Protein AF-A0A2T6KMJ1-F1 (afdb_monomer_lite)

Organism: NCBI:txid1286148

Structure (mmCIF, N/CA/C/O backbone):
data_AF-A0A2T6KMJ1-F1
#
_entry.id   AF-A0A2T6KMJ1-F1
#
loop_
_atom_site.group_PDB
_atom_site.id
_atom_site.type_symbol
_atom_site.label_atom_id
_atom_site.label_alt_id
_atom_site.label_comp_id
_atom_site.label_asym_id
_atom_site.label_entity_id
_atom_site.label_seq_id
_atom_site.pdbx_PDB_ins_code
_atom_site.Cartn_x
_atom_site.Cartn_y
_atom_site.Cartn_z
_atom_site.occupancy
_atom_site.B_iso_or_equiv
_atom_site.auth_seq_id
_atom_site.auth_comp_id
_atom_site.auth_asym_id
_atom_site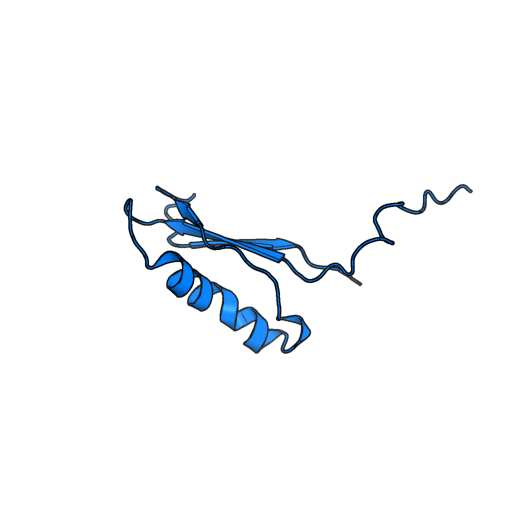.auth_atom_id
_atom_site.pdbx_PDB_model_num
ATOM 1 N N . MET A 1 1 ? 0.503 7.077 42.481 1.00 39.06 1 MET A N 1
ATOM 2 C CA . MET A 1 1 ? 0.274 6.338 41.224 1.00 39.06 1 MET A CA 1
ATOM 3 C C . MET A 1 1 ? 0.116 7.376 40.124 1.00 39.06 1 MET A C 1
ATOM 5 O O . MET A 1 1 ? -0.940 7.978 40.013 1.00 39.06 1 MET A O 1
ATOM 9 N N . LEU A 1 2 ? 1.218 7.712 39.452 1.00 29.19 2 LEU A N 1
ATOM 10 C CA . LEU A 1 2 ? 1.273 8.751 38.424 1.00 29.19 2 LEU A CA 1
ATOM 11 C C . LEU A 1 2 ? 1.072 8.054 37.072 1.00 29.19 2 LEU A C 1
ATOM 13 O O . LEU A 1 2 ? 2.000 7.428 36.569 1.00 29.19 2 LEU A O 1
ATOM 17 N N . THR A 1 3 ? -0.140 8.093 36.519 1.00 36.62 3 THR A N 1
ATOM 18 C CA . THR A 1 3 ? -0.339 7.734 35.111 1.00 36.62 3 THR A CA 1
ATOM 19 C C . THR A 1 3 ? 0.283 8.854 34.295 1.00 36.62 3 THR A C 1
ATOM 21 O O . THR A 1 3 ? -0.227 9.973 34.277 1.00 36.62 3 THR A O 1
ATOM 24 N N . ILE A 1 4 ? 1.419 8.565 33.666 1.00 43.59 4 ILE A N 1
ATOM 25 C CA . ILE A 1 4 ? 1.958 9.383 32.585 1.00 43.59 4 ILE A CA 1
ATOM 26 C C . ILE A 1 4 ? 0.931 9.267 31.457 1.00 43.59 4 ILE A C 1
ATOM 28 O O . ILE A 1 4 ? 0.920 8.291 30.715 1.00 43.59 4 ILE A O 1
ATOM 32 N N . ALA A 1 5 ? -0.015 10.203 31.408 1.00 46.03 5 ALA A N 1
ATOM 33 C CA . ALA A 1 5 ? -0.865 10.376 30.247 1.00 46.03 5 ALA A CA 1
ATOM 34 C C . ALA A 1 5 ? 0.053 10.839 29.117 1.00 46.03 5 ALA A C 1
ATOM 36 O O . ALA A 1 5 ? 0.655 11.908 29.220 1.00 46.03 5 ALA A O 1
ATOM 37 N N . ASP A 1 6 ? 0.207 9.994 28.102 1.00 51.53 6 ASP A N 1
ATOM 38 C CA . ASP A 1 6 ? 0.949 10.305 26.889 1.00 51.53 6 ASP A CA 1
ATOM 39 C C . ASP A 1 6 ? 0.436 11.642 26.309 1.00 51.53 6 ASP A C 1
ATOM 41 O O . ASP A 1 6 ? -0.721 11.724 25.877 1.00 51.53 6 ASP A O 1
ATOM 45 N N . PRO A 1 7 ? 1.248 12.716 26.333 1.00 52.25 7 PRO A N 1
ATOM 46 C CA . PRO A 1 7 ? 0.822 14.042 25.900 1.00 52.25 7 PRO A CA 1
ATOM 47 C C . PRO A 1 7 ? 0.557 14.124 24.388 1.00 52.25 7 PRO A C 1
ATOM 49 O O . PRO A 1 7 ? -0.008 15.121 23.935 1.00 52.25 7 PRO A O 1
ATOM 52 N N . TYR A 1 8 ? 0.914 13.096 23.607 1.00 50.66 8 TYR A N 1
ATOM 53 C CA . TYR A 1 8 ? 0.711 13.069 22.157 1.00 50.66 8 TYR A CA 1
ATOM 54 C C . TYR A 1 8 ? -0.659 12.529 21.730 1.00 50.66 8 TYR A C 1
ATOM 56 O O . TYR A 1 8 ? -1.106 12.822 20.624 1.00 50.66 8 TYR A O 1
ATOM 64 N N . HIS A 1 9 ? -1.394 11.851 22.617 1.00 51.78 9 HIS A N 1
ATOM 65 C CA . HIS A 1 9 ? -2.694 11.250 22.285 1.00 51.78 9 HIS A CA 1
ATOM 66 C C . HIS A 1 9 ? -3.827 12.278 22.071 1.00 51.78 9 HIS A C 1
ATOM 68 O O . HIS A 1 9 ? -4.947 11.922 21.705 1.00 51.78 9 HIS A O 1
ATOM 74 N N . ARG A 1 10 ? -3.572 13.566 22.348 1.00 46.44 10 ARG A N 1
ATOM 75 C CA . ARG A 1 10 ? -4.602 14.620 22.384 1.00 46.44 10 ARG A CA 1
ATOM 76 C C . ARG A 1 10 ? -4.591 15.580 21.195 1.00 46.44 10 ARG A C 1
ATOM 78 O O . ARG A 1 10 ? -5.430 16.477 21.174 1.00 46.44 10 ARG A O 1
ATOM 85 N N . PHE A 1 11 ? -3.662 15.431 20.248 1.00 45.97 11 PHE A N 1
ATOM 86 C CA . PHE A 1 11 ? -3.411 16.467 19.236 1.00 45.97 11 PHE A CA 1
ATOM 87 C C . PHE A 1 11 ? -3.769 16.115 17.787 1.00 45.97 11 PHE A C 1
ATOM 89 O O . PHE A 1 11 ? -3.860 17.032 16.977 1.00 45.97 11 PHE A O 1
ATOM 96 N N . MET A 1 12 ? -4.043 14.854 17.445 1.00 50.41 12 MET A N 1
ATOM 97 C CA . MET A 1 12 ? -4.513 14.461 16.108 1.00 50.41 12 MET A CA 1
ATOM 98 C C . MET A 1 12 ? -5.425 13.230 16.247 1.00 50.41 12 MET A C 1
ATOM 100 O O . MET A 1 12 ? -5.037 12.310 16.966 1.00 50.41 12 MET A O 1
ATOM 104 N N . PRO A 1 13 ? -6.602 13.150 15.596 1.00 57.53 13 PRO A N 1
ATOM 105 C CA . PRO A 1 13 ? -7.213 11.844 15.362 1.00 57.53 13 PRO A CA 1
ATOM 106 C C . PRO A 1 13 ? -6.205 11.014 14.553 1.00 57.53 13 PRO A C 1
ATOM 108 O O . PRO A 1 13 ? -5.705 11.501 13.536 1.00 57.53 13 PRO A O 1
ATOM 11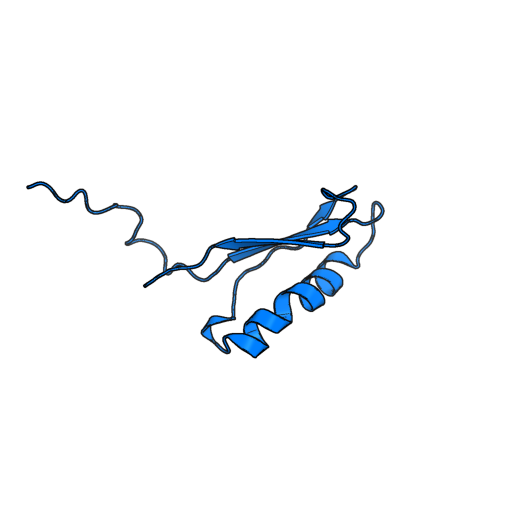1 N N . TYR A 1 14 ? -5.849 9.808 15.008 1.00 61.75 14 TYR A N 1
ATOM 112 C CA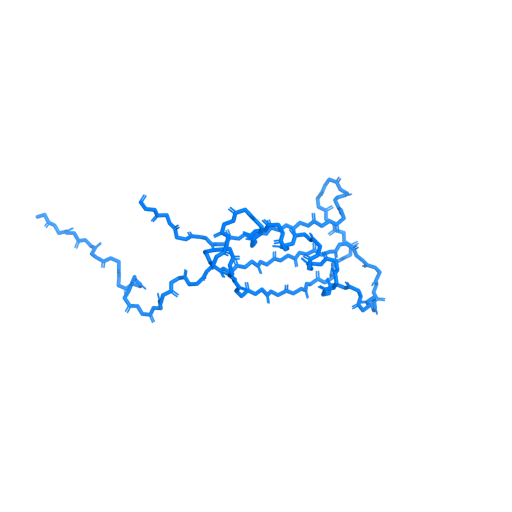 . TYR A 1 14 ? -4.989 8.907 14.238 1.00 61.75 14 TYR A CA 1
ATOM 113 C C . TYR A 1 14 ? -5.796 8.350 13.058 1.00 61.75 14 TYR A C 1
ATOM 115 O O . TYR A 1 14 ? -6.241 7.206 13.058 1.00 61.75 14 TYR A O 1
ATOM 123 N N . GLU A 1 15 ? -6.012 9.183 12.040 1.00 73.88 15 GLU A N 1
ATOM 124 C CA . GLU A 1 15 ? -6.410 8.712 10.718 1.00 73.88 15 GLU A CA 1
ATOM 125 C C . GLU A 1 15 ? -5.359 7.682 10.279 1.00 73.88 15 GLU A C 1
ATOM 127 O O . GLU A 1 15 ? -4.161 7.986 10.350 1.00 73.88 15 GLU A O 1
ATOM 132 N N . PRO A 1 16 ? -5.748 6.467 9.855 1.00 81.56 16 PRO A N 1
ATOM 133 C CA . PRO A 1 16 ? -4.769 5.484 9.431 1.00 81.56 16 PRO A CA 1
ATOM 134 C C . PRO A 1 16 ? -3.916 6.069 8.301 1.00 81.56 16 PRO A C 1
ATOM 136 O O . PRO A 1 16 ? -4.422 6.761 7.410 1.00 81.56 16 PRO A O 1
ATOM 139 N N . VAL A 1 17 ? -2.613 5.796 8.334 1.00 86.69 17 VAL A N 1
ATOM 140 C CA . VAL A 1 17 ? -1.676 6.220 7.288 1.00 86.69 17 VAL A CA 1
ATOM 141 C C . VAL A 1 17 ? -0.934 5.000 6.782 1.00 86.69 17 VAL A C 1
ATOM 143 O O . VAL A 1 17 ? -0.426 4.206 7.573 1.00 86.69 17 VAL A O 1
ATOM 146 N N . THR A 1 18 ? -0.858 4.862 5.461 1.00 89.69 18 THR A N 1
ATOM 147 C CA . THR A 1 18 ? -0.100 3.791 4.812 1.00 89.69 18 THR A CA 1
ATOM 148 C C . THR A 1 18 ? 1.024 4.366 3.959 1.00 89.69 18 THR A C 1
ATOM 150 O O . THR A 1 18 ? 0.810 5.293 3.175 1.00 89.69 18 THR A O 1
ATOM 153 N N . VAL A 1 19 ? 2.209 3.772 4.075 1.00 89.31 19 VAL A N 1
ATOM 154 C CA . VAL A 1 19 ? 3.407 4.081 3.283 1.00 89.31 19 VAL A CA 1
ATOM 155 C C . VAL A 1 19 ? 3.733 2.861 2.418 1.00 89.31 19 VAL A C 1
ATOM 157 O O . VAL A 1 19 ? 4.401 1.930 2.864 1.00 89.31 19 VAL A O 1
ATOM 160 N N . PRO A 1 20 ? 3.182 2.795 1.200 1.00 90.31 20 PRO A N 1
ATOM 161 C CA . PRO A 1 20 ? 3.414 1.697 0.283 1.00 90.31 20 PRO A CA 1
ATOM 162 C C . PRO A 1 20 ? 4.569 2.020 -0.674 1.00 90.31 20 PRO A C 1
ATOM 164 O O . PRO A 1 20 ? 4.680 3.135 -1.199 1.00 90.31 20 PRO A O 1
ATOM 167 N N . SER A 1 21 ? 5.392 1.010 -0.933 1.00 94.44 21 SER A N 1
ATOM 168 C CA . SER A 1 21 ? 6.520 1.078 -1.858 1.00 94.44 21 SER A CA 1
ATOM 169 C C . SER A 1 21 ? 6.329 0.076 -2.989 1.00 94.44 21 SER A C 1
ATOM 171 O O . SER A 1 21 ? 5.941 -1.064 -2.738 1.00 94.44 21 SER A O 1
ATOM 173 N N . ALA A 1 22 ? 6.611 0.487 -4.223 1.00 96.56 22 ALA A N 1
ATOM 174 C CA . ALA A 1 22 ? 6.583 -0.377 -5.399 1.00 96.56 22 ALA A CA 1
ATOM 175 C C . ALA A 1 22 ? 7.990 -0.506 -5.986 1.00 96.56 22 ALA A C 1
ATOM 177 O O . ALA A 1 22 ? 8.662 0.502 -6.218 1.00 96.56 22 ALA A O 1
ATOM 178 N N . ALA A 1 23 ? 8.433 -1.736 -6.239 1.00 96.69 23 ALA A N 1
ATOM 179 C CA . ALA A 1 23 ? 9.641 -1.968 -7.016 1.00 96.69 23 ALA A CA 1
ATOM 180 C C . ALA A 1 23 ? 9.357 -1.595 -8.479 1.00 96.69 23 ALA A C 1
ATOM 182 O O . ALA A 1 23 ? 8.480 -2.189 -9.108 1.00 96.69 23 ALA A O 1
ATOM 183 N N . ALA A 1 24 ? 10.054 -0.588 -9.005 1.00 96.31 24 ALA A N 1
ATOM 184 C CA . ALA A 1 24 ? 9.815 -0.086 -10.354 1.00 96.31 24 ALA A CA 1
ATOM 185 C C . ALA A 1 24 ? 11.070 0.545 -10.964 1.00 96.31 24 ALA A C 1
ATOM 187 O O . ALA A 1 24 ? 11.941 1.058 -10.255 1.00 96.31 24 ALA A O 1
ATOM 188 N N . ASP A 1 25 ? 11.121 0.561 -12.295 1.00 96.31 25 ASP A N 1
ATOM 189 C CA . ASP A 1 25 ? 12.187 1.234 -13.027 1.00 96.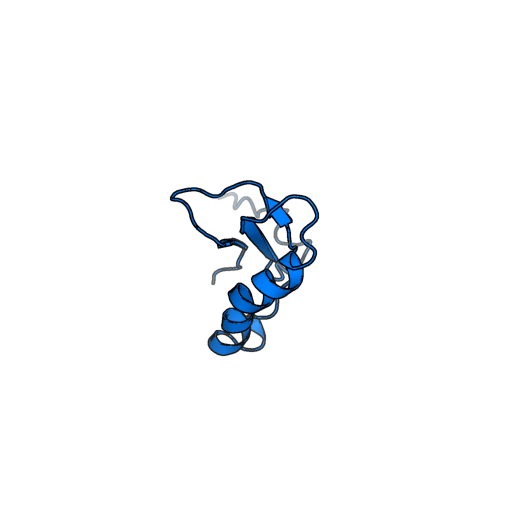31 25 ASP A CA 1
ATOM 190 C C . ASP A 1 25 ? 12.180 2.753 -12.769 1.00 96.31 25 ASP A C 1
ATOM 192 O O . ASP A 1 25 ? 11.114 3.360 -12.570 1.00 96.31 25 ASP A O 1
ATOM 196 N N . PRO A 1 26 ? 13.357 3.410 -12.809 1.00 94.56 26 PRO A N 1
ATOM 197 C CA . PRO A 1 26 ? 13.450 4.856 -12.673 1.00 94.56 26 PRO A CA 1
ATOM 198 C C . PRO A 1 26 ? 12.542 5.585 -13.671 1.00 94.56 26 PRO A C 1
ATOM 200 O O . PRO A 1 26 ? 12.595 5.347 -14.875 1.00 94.56 26 PRO A O 1
ATOM 203 N N . GLY A 1 27 ? 11.722 6.508 -13.166 1.00 91.81 27 GLY A N 1
ATOM 204 C CA . GLY A 1 27 ? 10.809 7.301 -13.991 1.00 91.81 27 GLY A CA 1
ATOM 205 C C . GLY A 1 27 ? 9.478 6.624 -14.328 1.00 91.81 27 GLY A C 1
ATOM 206 O O . GLY A 1 27 ? 8.660 7.251 -15.001 1.00 91.81 27 GLY A O 1
ATOM 207 N N . SER A 1 28 ? 9.216 5.401 -13.847 1.00 93.88 28 SER A N 1
ATOM 208 C CA . SER A 1 28 ? 7.883 4.801 -13.970 1.00 93.88 28 SER A CA 1
ATOM 209 C C . SER A 1 28 ? 6.822 5.694 -13.301 1.00 93.88 28 SER A C 1
ATOM 211 O O . SER A 1 28 ? 6.986 6.064 -12.133 1.00 93.88 28 SER A O 1
ATOM 213 N N . PRO A 1 29 ? 5.721 6.032 -13.998 1.00 95.31 29 PRO A N 1
ATOM 214 C CA . PRO A 1 29 ? 4.635 6.833 -13.440 1.00 95.31 29 PRO A CA 1
ATOM 215 C C . PRO A 1 29 ? 3.581 5.990 -12.705 1.00 95.31 29 PRO A C 1
ATOM 217 O O . PRO A 1 29 ? 2.642 6.548 -12.141 1.00 95.31 29 PRO A O 1
ATOM 220 N N . ASP A 1 30 ? 3.714 4.661 -12.700 1.00 94.88 30 ASP A N 1
ATOM 221 C CA . ASP A 1 30 ? 2.623 3.744 -12.340 1.00 94.88 30 ASP A CA 1
ATOM 222 C C . ASP A 1 30 ? 2.478 3.508 -10.832 1.00 94.88 30 ASP A C 1
ATOM 224 O O . ASP A 1 30 ? 1.512 2.882 -10.387 1.00 94.88 30 ASP A O 1
ATOM 228 N N . GLY A 1 31 ? 3.397 4.050 -10.028 1.00 94.31 31 GLY A N 1
ATOM 229 C CA . GLY A 1 31 ? 3.416 3.909 -8.569 1.00 94.31 31 GLY A CA 1
ATOM 230 C C . GLY A 1 31 ? 2.051 4.155 -7.909 1.00 94.31 31 GLY A C 1
ATOM 231 O O . GLY A 1 31 ? 1.556 3.272 -7.207 1.00 94.31 31 GLY A O 1
ATOM 232 N N . PRO A 1 32 ? 1.366 5.288 -8.169 1.00 93.12 32 PRO A N 1
ATOM 233 C CA . PRO A 1 32 ? 0.043 5.556 -7.606 1.00 93.12 32 PRO A CA 1
ATOM 234 C C . PRO A 1 32 ? -1.014 4.499 -7.957 1.00 93.12 32 PRO A C 1
ATOM 236 O O . PRO A 1 32 ? -1.876 4.199 -7.131 1.00 93.12 32 PRO A O 1
ATOM 239 N N . LEU A 1 33 ? -0.960 3.919 -9.160 1.00 94.50 33 LEU A N 1
ATOM 240 C CA . LEU A 1 33 ? -1.914 2.898 -9.596 1.00 94.50 33 LEU A CA 1
ATOM 241 C C . LEU A 1 33 ? -1.630 1.544 -8.935 1.00 94.50 33 LEU A C 1
ATOM 243 O O . LEU A 1 33 ? -2.558 0.901 -8.444 1.00 94.50 33 LEU A O 1
ATOM 247 N N . ILE A 1 34 ? -0.359 1.143 -8.868 1.00 94.38 34 ILE A N 1
ATOM 248 C CA . ILE A 1 34 ? 0.079 -0.081 -8.180 1.00 94.38 34 ILE A CA 1
ATOM 249 C C . ILE A 1 34 ? -0.351 -0.034 -6.709 1.00 94.38 34 ILE A C 1
ATOM 251 O O . ILE A 1 34 ? -0.974 -0.964 -6.190 1.00 94.38 34 ILE A O 1
ATOM 255 N N . VAL A 1 35 ? -0.097 1.101 -6.060 1.00 92.94 35 VAL A N 1
ATOM 256 C CA . VAL A 1 35 ? -0.483 1.355 -4.673 1.00 92.94 35 VAL A CA 1
ATOM 257 C C . VAL A 1 35 ? -2.000 1.295 -4.473 1.00 92.94 35 VAL A C 1
ATOM 259 O O . VAL A 1 35 ? -2.462 0.752 -3.470 1.00 92.94 35 VAL A O 1
ATOM 262 N N . ASN A 1 36 ? -2.801 1.796 -5.419 1.00 91.94 36 ASN A N 1
ATOM 263 C CA . ASN A 1 36 ? -4.257 1.642 -5.350 1.00 91.94 36 ASN A CA 1
ATOM 264 C C . ASN A 1 36 ? -4.664 0.167 -5.301 1.00 91.94 36 ASN A C 1
ATOM 266 O O . ASN A 1 36 ? -5.481 -0.201 -4.459 1.00 91.94 36 ASN A O 1
ATOM 270 N N . GLY A 1 37 ? -4.076 -0.670 -6.159 1.00 90.31 37 GLY A N 1
ATOM 271 C CA . GLY A 1 37 ? -4.358 -2.107 -6.187 1.00 90.31 37 GLY A CA 1
ATOM 272 C C . GLY A 1 37 ? -4.052 -2.796 -4.855 1.00 90.31 37 GLY A C 1
ATOM 273 O O . GLY A 1 37 ? -4.856 -3.592 -4.370 1.00 90.31 37 GLY A O 1
ATOM 274 N N . ALA A 1 38 ? -2.937 -2.436 -4.215 1.00 89.06 38 ALA A N 1
ATOM 275 C CA . ALA A 1 38 ? -2.579 -2.976 -2.906 1.00 89.06 38 ALA A CA 1
ATOM 276 C C . ALA A 1 38 ? -3.532 -2.510 -1.790 1.00 89.06 38 ALA A C 1
ATOM 278 O O . ALA A 1 38 ? -3.840 -3.278 -0.881 1.00 89.06 38 ALA A O 1
ATOM 279 N N . LEU A 1 39 ? -4.017 -1.264 -1.852 1.00 89.56 39 LEU A N 1
ATOM 280 C CA . LEU A 1 39 ? -4.685 -0.629 -0.713 1.00 89.56 39 LEU A CA 1
ATOM 281 C C . LEU A 1 39 ? -6.213 -0.572 -0.772 1.00 89.56 39 LEU A C 1
ATOM 283 O O . LEU A 1 39 ? -6.835 -0.412 0.276 1.00 89.56 39 LEU A O 1
ATOM 287 N N . LEU A 1 40 ? -6.842 -0.699 -1.944 1.00 90.06 40 LEU A N 1
ATOM 288 C CA . LEU A 1 40 ? -8.310 -0.642 -2.052 1.00 90.06 40 LEU A CA 1
ATOM 289 C C . LEU A 1 40 ? -9.004 -1.728 -1.216 1.00 90.06 40 LEU A C 1
ATOM 291 O O . LEU A 1 40 ? -10.036 -1.454 -0.607 1.00 90.06 40 LEU A O 1
ATOM 295 N N . HIS A 1 41 ? -8.367 -2.890 -1.058 1.00 89.44 41 HIS A N 1
ATOM 296 C CA . HIS A 1 41 ? -8.855 -3.976 -0.208 1.00 89.44 41 HIS A CA 1
ATOM 297 C C . HIS A 1 41 ? -9.071 -3.561 1.252 1.00 89.44 41 HIS A C 1
ATOM 299 O O . HIS A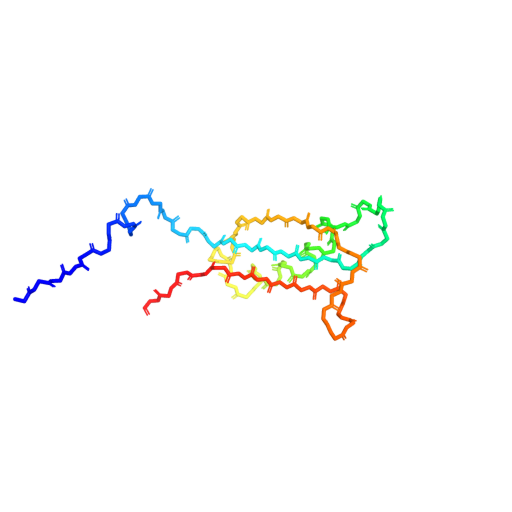 1 41 ? -9.921 -4.132 1.932 1.00 89.44 41 HIS A O 1
ATOM 305 N N . PHE A 1 42 ? -8.356 -2.548 1.757 1.00 90.19 42 PHE A N 1
ATOM 306 C CA . PHE A 1 42 ? -8.626 -2.050 3.102 1.00 90.19 42 PHE A CA 1
ATOM 307 C C . PHE A 1 42 ? -10.018 -1.413 3.214 1.00 90.19 42 PHE A C 1
ATOM 309 O O . PHE A 1 42 ? -10.680 -1.559 4.239 1.00 90.19 42 PHE A O 1
ATOM 316 N N . ILE A 1 43 ? -10.492 -0.741 2.165 1.00 90.19 43 ILE A N 1
ATOM 317 C CA . ILE A 1 43 ? -11.858 -0.207 2.113 1.00 90.19 43 ILE A CA 1
ATOM 318 C C . ILE A 1 43 ? -12.857 -1.355 1.953 1.00 90.19 43 ILE A C 1
ATOM 320 O O . ILE A 1 43 ? -13.888 -1.356 2.620 1.00 90.19 43 ILE A O 1
ATOM 324 N N . ASP A 1 44 ? -12.547 -2.364 1.140 1.00 93.06 44 ASP A N 1
ATOM 325 C CA . ASP A 1 44 ? -13.445 -3.512 0.951 1.00 93.06 44 ASP A CA 1
ATOM 326 C C . ASP A 1 44 ? -13.658 -4.302 2.254 1.00 93.06 44 ASP A C 1
ATOM 328 O O . ASP A 1 44 ? -14.773 -4.733 2.553 1.00 93.06 44 ASP A O 1
ATOM 332 N N . LEU A 1 45 ? -12.602 -4.448 3.060 1.00 92.50 45 LEU A N 1
ATOM 333 C CA . LEU A 1 45 ? -12.623 -5.194 4.319 1.00 92.50 45 LEU A CA 1
ATOM 334 C C . LEU A 1 45 ? -13.154 -4.368 5.502 1.00 92.50 45 LEU A C 1
ATOM 336 O O . LEU A 1 45 ? -13.956 -4.870 6.290 1.00 92.50 45 LEU A O 1
ATOM 340 N N . TRP A 1 46 ? -12.727 -3.107 5.636 1.00 89.44 46 TRP A N 1
ATOM 341 C CA . TRP A 1 46 ? -13.011 -2.263 6.811 1.00 89.44 46 TRP A CA 1
ATOM 342 C C . TRP A 1 46 ? -13.937 -1.073 6.534 1.00 89.44 46 TRP A C 1
ATOM 344 O O . TRP A 1 46 ? -14.230 -0.293 7.443 1.00 89.44 46 TRP A O 1
ATOM 354 N N . ARG A 1 47 ? -14.457 -0.944 5.310 1.00 90.44 47 ARG A N 1
ATOM 355 C CA . ARG A 1 47 ? -15.391 0.116 4.894 1.00 90.44 47 ARG A CA 1
ATOM 356 C C . ARG A 1 47 ? -14.818 1.504 5.192 1.00 90.44 47 ARG A C 1
ATOM 358 O O . ARG A 1 47 ? -13.697 1.804 4.788 1.00 90.44 47 ARG A O 1
ATOM 365 N N . ASP A 1 48 ? -15.564 2.345 5.906 1.00 88.31 48 ASP A N 1
ATOM 366 C CA . ASP A 1 48 ? -15.147 3.709 6.233 1.00 88.31 48 ASP A CA 1
ATOM 367 C C . ASP A 1 48 ? -13.895 3.744 7.115 1.00 88.31 48 ASP A C 1
ATOM 369 O O . ASP A 1 48 ? -13.033 4.586 6.889 1.00 88.31 48 ASP A O 1
ATOM 373 N N . ALA A 1 49 ? -13.718 2.773 8.020 1.00 86.50 49 ALA A N 1
ATOM 374 C CA . ALA A 1 49 ? -12.491 2.633 8.812 1.00 86.50 49 ALA A CA 1
ATOM 375 C C . ALA A 1 49 ? -11.280 2.184 7.967 1.00 86.50 49 ALA A C 1
ATOM 377 O O . ALA A 1 49 ? -10.134 2.256 8.403 1.00 86.50 49 ALA A O 1
ATOM 378 N N . GLY A 1 50 ? -11.526 1.710 6.744 1.00 86.69 50 GLY A N 1
ATOM 379 C CA . GLY A 1 50 ? -10.497 1.391 5.764 1.00 86.69 50 GLY A CA 1
ATOM 380 C C . GLY A 1 50 ? -9.925 2.617 5.053 1.00 86.69 50 GLY A C 1
ATOM 381 O O . GLY A 1 50 ? -8.831 2.521 4.487 1.00 86.69 50 GLY A O 1
ATOM 382 N N . ARG A 1 51 ? -10.623 3.764 5.081 1.00 88.31 51 ARG A N 1
ATOM 383 C CA . ARG A 1 51 ? -10.136 5.019 4.489 1.00 88.31 51 ARG A CA 1
ATOM 384 C C . ARG A 1 51 ? -8.914 5.518 5.255 1.00 88.31 51 ARG A C 1
ATOM 386 O O . ARG A 1 51 ? -8.825 5.370 6.466 1.00 88.31 51 ARG A O 1
ATOM 393 N N . ARG A 1 52 ? -7.948 6.051 4.509 1.00 88.75 52 ARG A N 1
ATOM 394 C CA . ARG A 1 52 ? -6.626 6.402 5.029 1.00 88.75 52 ARG A CA 1
ATOM 395 C C . ARG A 1 52 ? -5.895 7.373 4.126 1.00 88.75 52 ARG A C 1
ATOM 397 O O . ARG A 1 52 ? -6.084 7.343 2.904 1.00 88.75 52 ARG A O 1
ATOM 404 N N . ALA A 1 53 ? -5.017 8.173 4.717 1.00 87.88 53 ALA A N 1
ATOM 405 C CA . ALA A 1 53 ? -4.008 8.889 3.951 1.00 87.88 53 ALA A CA 1
ATOM 406 C C . ALA A 1 53 ? -2.938 7.903 3.462 1.00 87.88 53 ALA A C 1
ATOM 408 O O . ALA A 1 53 ? -2.668 6.875 4.090 1.00 87.88 53 ALA A O 1
ATOM 409 N N . ARG A 1 54 ? -2.322 8.205 2.321 1.00 88.88 54 ARG A N 1
ATOM 410 C CA . ARG A 1 54 ? -1.247 7.375 1.777 1.00 88.88 54 ARG A CA 1
ATOM 411 C C . ARG A 1 54 ? -0.252 8.179 0.964 1.00 88.88 54 ARG A C 1
ATOM 413 O O . ARG A 1 54 ? -0.600 9.208 0.386 1.00 88.88 54 ARG A O 1
ATOM 420 N N . THR A 1 55 ? 0.950 7.636 0.858 1.00 89.88 55 THR A N 1
ATOM 421 C CA . THR A 1 55 ? 1.939 8.022 -0.151 1.00 89.88 55 THR A CA 1
ATOM 422 C C . THR A 1 55 ? 1.969 6.983 -1.280 1.00 89.88 55 THR A C 1
ATOM 424 O O . THR A 1 55 ? 1.203 6.018 -1.271 1.00 89.88 55 THR A O 1
ATOM 427 N N . ALA A 1 56 ? 2.824 7.193 -2.279 1.00 92.50 56 ALA A N 1
ATOM 428 C CA . ALA A 1 56 ? 3.215 6.171 -3.243 1.00 92.50 56 ALA A CA 1
ATOM 429 C C . ALA A 1 56 ? 4.667 6.430 -3.641 1.00 92.50 56 ALA A C 1
ATOM 431 O O . ALA A 1 56 ? 4.967 7.490 -4.196 1.00 92.50 56 ALA A O 1
ATOM 432 N N . VAL A 1 57 ? 5.562 5.498 -3.318 1.00 92.75 57 VAL A N 1
ATOM 433 C CA . VAL A 1 57 ? 6.998 5.651 -3.573 1.00 92.75 57 VAL A CA 1
ATOM 434 C C . VAL A 1 57 ? 7.482 4.505 -4.447 1.00 92.75 57 VAL A C 1
ATOM 436 O O . VAL A 1 57 ? 7.302 3.336 -4.115 1.00 92.75 57 VAL A O 1
ATOM 439 N N . ASN A 1 58 ? 8.121 4.848 -5.560 1.00 95.62 58 ASN A N 1
ATOM 440 C CA . ASN A 1 58 ? 8.832 3.872 -6.370 1.00 95.62 58 ASN A CA 1
ATOM 441 C C . ASN A 1 58 ? 10.250 3.707 -5.825 1.00 95.62 58 ASN A C 1
ATOM 443 O O . ASN A 1 58 ? 10.945 4.693 -5.570 1.00 95.62 58 ASN A O 1
ATOM 447 N N . VAL A 1 59 ? 10.670 2.459 -5.659 1.00 95.94 59 VAL A N 1
ATOM 448 C CA . VAL A 1 59 ? 11.997 2.078 -5.172 1.00 95.94 59 VAL A CA 1
ATOM 449 C C . VAL A 1 59 ? 12.653 1.115 -6.156 1.00 95.94 59 VAL A C 1
ATOM 451 O O . VAL A 1 59 ? 11.977 0.450 -6.935 1.00 95.94 59 VAL A O 1
ATOM 454 N N . ALA A 1 60 ? 13.982 1.022 -6.120 1.00 96.62 60 ALA A N 1
ATOM 455 C CA . ALA A 1 60 ? 14.721 0.168 -7.049 1.00 96.62 60 ALA A CA 1
ATOM 456 C C . ALA A 1 60 ? 14.490 -1.336 -6.803 1.00 96.62 60 ALA A C 1
ATOM 458 O O . ALA A 1 60 ? 14.536 -2.130 -7.735 1.00 96.62 60 ALA A O 1
ATOM 459 N N . SER A 1 61 ? 14.280 -1.740 -5.546 1.00 96.75 61 SER A N 1
ATOM 460 C CA . SER A 1 61 ? 13.991 -3.127 -5.165 1.00 96.75 61 SER A CA 1
ATOM 461 C C . SER A 1 61 ? 13.387 -3.189 -3.763 1.00 96.75 61 SER A C 1
ATOM 463 O O . SER A 1 61 ? 13.499 -2.228 -2.999 1.00 96.75 61 SER A O 1
ATOM 465 N N . LEU A 1 62 ? 12.777 -4.326 -3.432 1.00 97.06 62 LEU A N 1
ATOM 466 C CA . LEU A 1 62 ? 12.219 -4.625 -2.115 1.00 97.06 62 LEU A CA 1
ATOM 467 C C . LEU A 1 62 ? 12.776 -5.955 -1.574 1.00 97.06 62 LEU A C 1
ATOM 469 O O . LEU A 1 62 ? 13.232 -6.801 -2.358 1.00 97.06 62 LEU A O 1
ATOM 473 N N . PRO A 1 63 ? 12.732 -6.175 -0.246 1.00 97.19 63 PRO A N 1
ATOM 474 C CA . PRO A 1 63 ? 13.104 -7.445 0.367 1.00 97.19 63 PRO A CA 1
ATOM 475 C C . PRO A 1 63 ? 12.376 -8.639 -0.263 1.00 97.19 63 PRO A C 1
ATOM 477 O O . PRO A 1 63 ? 11.244 -8.531 -0.730 1.00 97.19 63 PRO A O 1
ATOM 480 N N . ALA A 1 64 ? 13.045 -9.795 -0.281 1.00 97.12 64 ALA A N 1
ATOM 481 C CA . ALA A 1 64 ? 12.522 -11.041 -0.851 1.00 97.12 64 ALA A CA 1
ATOM 482 C C . ALA A 1 64 ? 12.038 -10.941 -2.317 1.00 97.12 64 ALA A C 1
ATOM 484 O O . ALA A 1 64 ? 11.269 -11.789 -2.765 1.00 97.12 64 ALA A O 1
ATOM 485 N N . ASN A 1 65 ? 12.508 -9.937 -3.070 1.00 95.38 65 ASN A N 1
ATOM 486 C CA . ASN A 1 65 ? 12.077 -9.660 -4.443 1.00 95.38 65 ASN A CA 1
ATOM 487 C C . ASN A 1 65 ? 10.557 -9.414 -4.560 1.00 95.38 65 ASN A C 1
ATOM 489 O O . ASN A 1 65 ? 9.922 -9.818 -5.536 1.00 95.38 65 ASN A O 1
ATOM 493 N N . ALA A 1 66 ? 9.961 -8.783 -3.544 1.00 96.75 66 ALA A N 1
ATOM 494 C CA . ALA A 1 66 ? 8.567 -8.369 -3.593 1.00 96.75 66 ALA A CA 1
ATOM 495 C C . ALA A 1 66 ? 8.351 -7.260 -4.640 1.00 96.75 66 ALA A C 1
ATOM 497 O O . ALA A 1 66 ? 9.217 -6.418 -4.866 1.00 96.75 66 ALA A O 1
ATOM 498 N N . LEU A 1 67 ? 7.168 -7.237 -5.258 1.00 94.50 67 LEU A N 1
ATOM 499 C CA . LEU A 1 67 ? 6.775 -6.150 -6.165 1.00 94.50 67 LEU A CA 1
ATOM 500 C C . LEU A 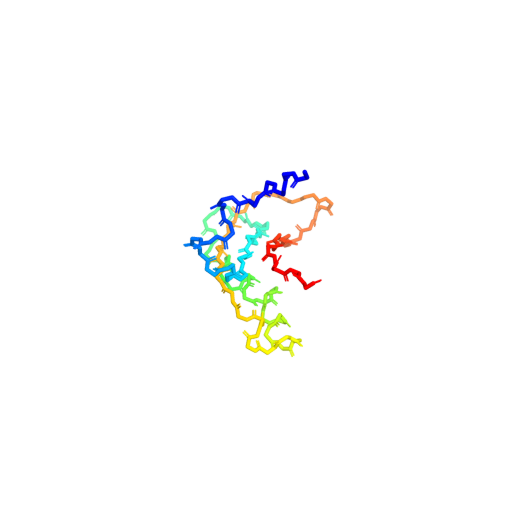1 67 ? 6.228 -4.937 -5.407 1.00 94.50 67 LEU A C 1
ATOM 502 O O . LEU A 1 67 ? 6.404 -3.803 -5.845 1.00 94.50 67 LEU A O 1
ATOM 506 N N . VAL A 1 68 ? 5.562 -5.180 -4.276 1.00 95.19 68 VAL A N 1
ATOM 507 C CA . VAL A 1 68 ? 4.956 -4.149 -3.434 1.00 95.19 68 VAL A CA 1
ATOM 508 C C . VAL A 1 68 ? 5.149 -4.520 -1.971 1.00 95.19 68 VAL A C 1
ATOM 510 O O . VAL A 1 68 ? 4.943 -5.671 -1.589 1.00 95.19 68 VAL A O 1
ATOM 513 N N . GLU A 1 69 ? 5.497 -3.533 -1.157 1.00 95.25 69 GLU A N 1
ATOM 514 C CA . GLU A 1 69 ? 5.533 -3.618 0.301 1.00 95.25 69 GLU A CA 1
ATOM 515 C C . GLU A 1 69 ? 4.650 -2.511 0.880 1.00 95.25 69 GLU A C 1
ATOM 517 O O . GLU A 1 69 ? 4.598 -1.405 0.339 1.00 95.25 69 GLU A O 1
ATOM 522 N N . THR A 1 70 ? 3.930 -2.798 1.964 1.00 92.69 70 THR A N 1
ATOM 523 C CA . THR A 1 70 ? 3.043 -1.823 2.607 1.00 92.69 70 THR A CA 1
ATOM 524 C C . THR A 1 70 ? 3.243 -1.814 4.114 1.00 92.69 70 THR A C 1
ATOM 526 O O . THR A 1 70 ? 3.062 -2.844 4.760 1.00 92.69 70 THR A O 1
ATOM 529 N N . GLU A 1 71 ? 3.494 -0.637 4.678 1.00 91.31 71 GLU A N 1
ATOM 530 C CA . GLU A 1 71 ? 3.476 -0.395 6.122 1.00 91.31 71 GLU A CA 1
ATOM 531 C C . GLU A 1 71 ? 2.286 0.501 6.475 1.00 91.31 71 GLU A C 1
ATOM 533 O O . GLU A 1 71 ? 2.020 1.482 5.781 1.00 91.31 71 GLU A O 1
ATOM 538 N N . THR A 1 72 ? 1.531 0.172 7.527 1.00 88.75 72 THR A N 1
ATOM 539 C CA . THR A 1 72 ? 0.359 0.956 7.952 1.00 88.75 72 THR A CA 1
ATOM 540 C C . THR A 1 72 ? 0.366 1.184 9.453 1.00 88.75 72 THR A C 1
ATOM 542 O O . THR A 1 72 ? 0.500 0.236 10.223 1.00 88.75 72 THR A O 1
ATOM 545 N N . VAL A 1 73 ? 0.118 2.428 9.855 1.00 88.81 73 VAL A N 1
ATOM 546 C CA . VAL A 1 73 ? -0.172 2.795 11.244 1.00 88.81 73 VAL A CA 1
ATOM 547 C C . VAL A 1 73 ? -1.682 2.758 11.461 1.00 88.81 73 VAL A C 1
ATOM 549 O O . VAL A 1 73 ? -2.436 3.358 10.692 1.00 88.81 73 VAL A O 1
ATOM 552 N N . VAL A 1 74 ? -2.120 2.046 12.501 1.00 86.31 74 VAL A N 1
ATOM 553 C CA . VAL A 1 74 ? -3.532 1.917 12.885 1.00 86.31 74 VAL A CA 1
ATOM 554 C C . VAL A 1 74 ? -3.713 2.181 14.374 1.00 86.31 74 VAL A C 1
ATOM 556 O O . VAL A 1 74 ? -2.846 1.849 15.182 1.00 86.31 74 VAL A O 1
ATOM 559 N N . GLU A 1 75 ? -4.864 2.738 14.734 1.00 84.31 75 GLU A N 1
ATOM 560 C CA . GLU A 1 75 ? -5.312 2.811 16.122 1.00 84.31 75 GLU A CA 1
ATOM 561 C C . GLU A 1 75 ? -5.923 1.465 16.546 1.00 84.31 75 GLU A C 1
ATOM 563 O O . GLU A 1 75 ? -6.715 0.865 15.811 1.00 84.31 75 GLU A O 1
ATOM 568 N N . LEU A 1 76 ? -5.548 0.983 17.733 1.00 82.69 76 LEU A N 1
ATOM 569 C CA . LEU A 1 76 ? -6.103 -0.225 18.349 1.00 82.69 76 LEU A CA 1
ATOM 570 C C . LEU A 1 76 ? -7.051 0.158 19.494 1.00 82.69 76 LEU A C 1
ATOM 572 O O . LEU A 1 76 ? -6.889 1.212 20.103 1.00 82.69 76 LEU A O 1
ATOM 576 N N . LYS A 1 77 ? -8.026 -0.709 19.784 1.00 73.69 77 LYS A N 1
ATOM 577 C CA . LYS A 1 77 ? -8.945 -0.562 20.924 1.00 73.69 77 LYS A CA 1
ATOM 578 C C . LYS A 1 77 ? -8.449 -1.298 22.158 1.00 73.69 77 LYS A C 1
ATOM 580 O O . LYS A 1 77 ? -7.868 -2.391 21.979 1.00 73.69 77 LYS A O 1
#

InterPro domains:
  IPR035959 RutC-like superfamily [G3DSA:3.30.1330.40] (17-76)
  IPR035959 RutC-like superfamily [SSF55298] (25-76)

Foldseek 3Di:
DDPPPPPPVPDDDCFKEKEKEFQDDPPDPCQVVVVCVVQVVLCVPVPPSSDHHYDGYYDNADPPRDRMDMDMDDDDD

pLDDT: mean 83.28, std 17.85, range [29.19, 97.19]

Secondary structure (DSSP, 8-state):
------TTTTSS----EEEEEEE--TT-S-HHHHHHHHHHHHHHHHGGGG--EE--EEES--GGG-SEEEEEE----

Radius of gyration: 16.09 Å; chains: 1; bounding box: 30×28×55 Å

Sequence (77 aa):
MLTIADPYHRFMPYEPVTVPSAAADPGSPDGPLIVNGALLHFIDLWRDAGRRARTAVNVASLPANALVETETVVELK